Protein AF-A0A0F8VZB0-F1 (afdb_monomer_lite)

Radius of gyration: 12.12 Å; chains: 1; bounding box: 31×19×29 Å

Structure (mmCIF, N/CA/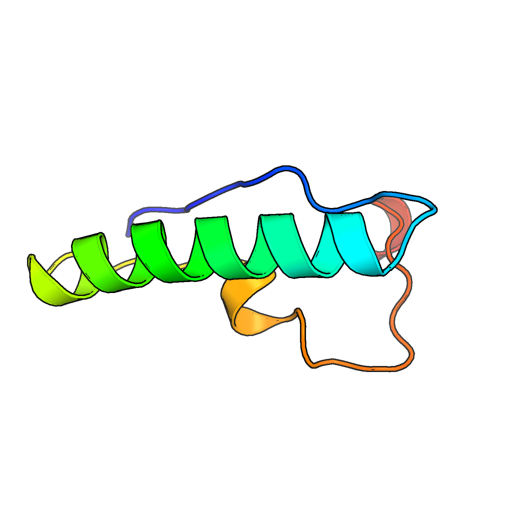C/O backbone):
data_AF-A0A0F8VZB0-F1
#
_entry.id   AF-A0A0F8VZB0-F1
#
loop_
_atom_site.group_PDB
_atom_site.id
_atom_site.type_symbol
_atom_site.label_atom_id
_atom_site.label_alt_id
_atom_site.label_comp_id
_atom_site.label_asym_id
_atom_site.label_entity_id
_atom_site.label_seq_id
_atom_site.pdbx_PDB_ins_code
_atom_site.Cartn_x
_atom_site.Cartn_y
_atom_site.Cartn_z
_atom_site.occupancy
_atom_site.B_iso_or_equiv
_atom_site.auth_seq_id
_atom_site.auth_comp_id
_atom_site.auth_asym_id
_atom_site.auth_atom_id
_atom_site.pdbx_PDB_model_num
ATOM 1 N N . MET A 1 1 ? -2.336 -7.570 15.404 1.00 87.94 1 MET A N 1
ATOM 2 C CA . MET A 1 1 ? -1.678 -6.699 14.409 1.00 87.94 1 MET A CA 1
ATOM 3 C C . MET A 1 1 ? -1.974 -7.263 13.031 1.00 87.94 1 MET A C 1
ATOM 5 O O . MET A 1 1 ? -1.749 -8.450 12.833 1.00 87.94 1 MET A O 1
ATOM 9 N N . ILE A 1 2 ? -2.532 -6.464 12.123 1.00 97.38 2 ILE A N 1
ATOM 10 C CA . ILE A 1 2 ? -2.791 -6.875 10.737 1.00 97.38 2 ILE A CA 1
ATOM 11 C C . ILE A 1 2 ? -1.541 -6.574 9.913 1.00 97.38 2 ILE A C 1
ATOM 13 O O . ILE A 1 2 ? -1.073 -5.438 9.903 1.00 97.38 2 ILE A O 1
ATOM 17 N N . TYR A 1 3 ? -1.010 -7.579 9.222 1.00 97.12 3 TYR A N 1
ATOM 18 C CA . TYR A 1 3 ? 0.095 -7.406 8.286 1.00 97.12 3 TYR A CA 1
ATOM 19 C C . TYR A 1 3 ? -0.452 -7.278 6.863 1.00 97.12 3 TYR A C 1
ATOM 21 O O . TYR A 1 3 ? -1.032 -8.223 6.329 1.00 97.12 3 TYR A O 1
ATOM 29 N N . VAL A 1 4 ? -0.286 -6.107 6.249 1.00 97.12 4 VAL A N 1
ATOM 30 C CA . VAL A 1 4 ? -0.737 -5.838 4.878 1.00 97.12 4 VAL A CA 1
ATOM 31 C C . VAL A 1 4 ? 0.421 -6.057 3.917 1.00 97.12 4 VAL A C 1
ATOM 33 O O . VAL A 1 4 ? 1.302 -5.201 3.772 1.00 97.12 4 VAL A O 1
ATOM 36 N N . SER A 1 5 ? 0.390 -7.198 3.235 1.00 94.75 5 SER A N 1
ATOM 37 C CA . SER A 1 5 ? 1.262 -7.485 2.103 1.00 94.75 5 SER A CA 1
ATOM 38 C C . SER A 1 5 ? 0.683 -6.905 0.810 1.00 94.75 5 SER A C 1
ATOM 40 O O . SER A 1 5 ? -0.529 -6.831 0.612 1.00 94.75 5 SER A O 1
ATOM 42 N N . SER A 1 6 ? 1.565 -6.467 -0.085 1.00 93.31 6 SER A N 1
ATOM 43 C CA . SER A 1 6 ? 1.204 -6.070 -1.446 1.00 93.31 6 SER A CA 1
ATOM 44 C C . SER A 1 6 ? 2.362 -6.383 -2.392 1.00 93.31 6 SER A C 1
ATOM 46 O O . SER A 1 6 ? 3.521 -6.338 -1.965 1.00 93.31 6 SER A O 1
ATOM 48 N N . PRO A 1 7 ? 2.086 -6.715 -3.665 1.00 92.75 7 PRO A N 1
ATOM 49 C CA . PRO A 1 7 ? 3.138 -6.775 -4.665 1.00 92.75 7 PRO A CA 1
ATOM 50 C C . PRO A 1 7 ? 3.772 -5.390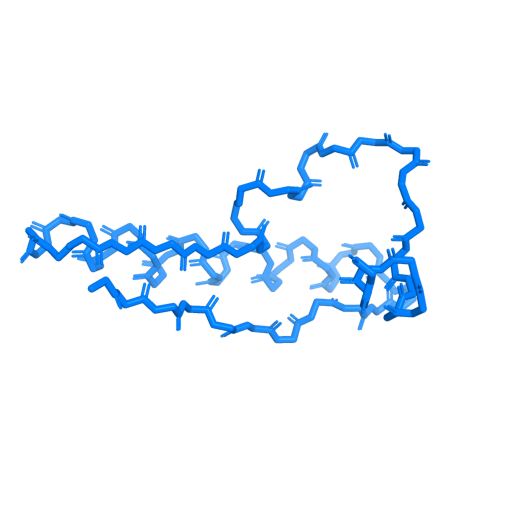 -4.799 1.00 92.75 7 PRO A C 1
ATOM 52 O O . PRO A 1 7 ? 3.074 -4.378 -4.837 1.00 92.75 7 PRO A O 1
ATOM 55 N N . TYR A 1 8 ? 5.098 -5.350 -4.895 1.00 91.00 8 TYR A N 1
ATOM 56 C CA . TYR A 1 8 ? 5.840 -4.099 -5.020 1.00 91.00 8 TYR A CA 1
ATOM 57 C C . TYR A 1 8 ? 6.706 -4.087 -6.271 1.00 91.00 8 TYR A C 1
ATOM 59 O O . TYR A 1 8 ? 6.472 -3.270 -7.157 1.00 91.00 8 TYR A O 1
ATOM 67 N N . SER A 1 9 ? 7.640 -5.032 -6.381 1.00 89.56 9 SER A N 1
ATOM 68 C CA . SER A 1 9 ? 8.674 -5.063 -7.417 1.00 89.56 9 SER A CA 1
ATOM 69 C C . SER A 1 9 ? 8.120 -4.987 -8.844 1.00 89.56 9 SER A C 1
ATOM 71 O O . SER A 1 9 ? 7.262 -5.774 -9.239 1.00 89.56 9 SER A O 1
ATOM 73 N N . ASP A 1 10 ? 8.632 -4.027 -9.612 1.00 92.19 10 ASP A N 1
ATOM 74 C CA . ASP A 1 10 ? 8.350 -3.830 -11.035 1.00 92.19 10 ASP A CA 1
ATOM 75 C C . ASP A 1 10 ? 9.517 -3.058 -11.674 1.00 92.19 10 ASP A C 1
ATOM 77 O O . ASP A 1 10 ? 10.059 -2.158 -11.012 1.00 92.19 10 ASP A O 1
ATOM 81 N N . PRO A 1 11 ? 9.912 -3.357 -12.927 1.00 91.25 11 PRO A N 1
ATOM 82 C CA . PRO A 1 11 ? 10.909 -2.554 -13.637 1.00 91.25 11 PRO A CA 1
ATOM 83 C C . PRO A 1 11 ? 10.472 -1.090 -13.795 1.00 91.25 11 PRO A C 1
ATOM 85 O O . PRO A 1 11 ? 11.305 -0.185 -13.711 1.00 91.25 11 PRO A O 1
ATOM 88 N N . HIS A 1 12 ? 9.172 -0.823 -13.943 1.00 94.75 12 HIS A N 1
ATOM 89 C CA . HIS A 1 12 ? 8.671 0.530 -14.149 1.00 94.75 12 HIS A CA 1
ATOM 90 C C . HIS A 1 12 ? 8.429 1.236 -12.813 1.00 94.75 12 HIS A C 1
ATOM 92 O O . HIS A 1 12 ? 7.635 0.801 -11.975 1.00 94.75 12 HIS A O 1
ATOM 98 N N . ILE A 1 13 ? 9.078 2.386 -12.620 1.00 91.00 13 ILE A N 1
ATOM 99 C CA . ILE A 1 13 ? 8.899 3.204 -11.411 1.00 91.00 13 ILE A CA 1
ATOM 100 C C . ILE A 1 13 ? 7.445 3.668 -11.234 1.00 91.00 13 ILE A C 1
ATOM 102 O O . ILE A 1 13 ? 6.939 3.676 -10.114 1.00 91.00 13 ILE A O 1
ATOM 106 N N . ALA A 1 14 ? 6.745 3.961 -12.335 1.00 95.94 14 ALA A N 1
ATOM 107 C CA . ALA A 1 14 ? 5.338 4.354 -12.315 1.00 95.94 14 ALA A CA 1
ATOM 108 C C . ALA A 1 14 ? 4.439 3.256 -11.720 1.00 95.94 14 ALA A C 1
ATOM 110 O O . ALA A 1 14 ? 3.565 3.549 -10.906 1.00 95.94 14 ALA A O 1
ATOM 111 N N . VAL A 1 15 ? 4.699 1.986 -12.054 1.00 95.88 15 VAL A N 1
ATOM 112 C CA . VAL A 1 15 ? 3.934 0.846 -11.527 1.00 95.88 15 VAL A CA 1
ATOM 113 C C . VAL A 1 15 ? 4.201 0.657 -10.033 1.00 95.88 15 VAL A C 1
ATOM 115 O O . VAL A 1 15 ? 3.262 0.454 -9.261 1.00 95.88 15 VAL A O 1
ATOM 118 N N . ARG A 1 16 ? 5.460 0.789 -9.594 1.00 93.12 16 ARG A N 1
ATOM 119 C CA . ARG A 1 16 ? 5.813 0.759 -8.161 1.00 93.12 16 ARG A CA 1
ATOM 120 C C . ARG A 1 16 ?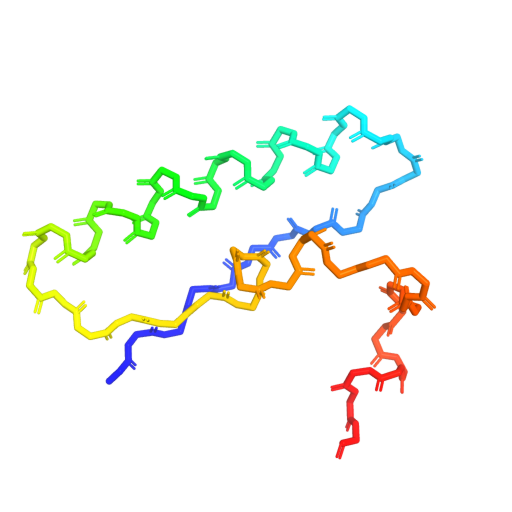 5.102 1.861 -7.380 1.00 93.12 16 ARG A C 1
ATOM 122 O O . ARG A 1 16 ? 4.538 1.585 -6.323 1.00 93.12 16 ARG A O 1
ATOM 129 N N . HIS A 1 17 ? 5.082 3.077 -7.919 1.00 94.75 17 HIS A N 1
ATOM 130 C CA . HIS A 1 17 ? 4.404 4.210 -7.296 1.00 94.75 17 HIS A CA 1
ATOM 131 C C . HIS A 1 17 ? 2.884 3.992 -7.218 1.00 94.75 17 HIS A C 1
ATOM 133 O O . HIS A 1 17 ? 2.286 4.173 -6.160 1.00 94.75 17 HIS A O 1
ATOM 139 N N . GLN A 1 18 ? 2.255 3.503 -8.291 1.00 97.44 18 GLN A N 1
ATOM 140 C CA . GLN A 1 18 ? 0.827 3.169 -8.287 1.00 97.44 18 GLN A CA 1
ATOM 141 C C . GLN A 1 18 ? 0.484 2.100 -7.235 1.00 97.44 18 GLN A C 1
ATOM 143 O O . GLN A 1 18 ? -0.502 2.240 -6.508 1.00 97.44 18 GLN A O 1
ATOM 148 N N . ARG A 1 19 ? 1.297 1.042 -7.125 1.00 96.62 19 ARG A N 1
ATOM 149 C CA . ARG A 1 19 ? 1.113 -0.019 -6.118 1.00 96.62 19 ARG A CA 1
ATOM 150 C C . ARG A 1 19 ? 1.287 0.509 -4.696 1.00 96.62 19 ARG A C 1
ATOM 152 O O . ARG A 1 19 ? 0.475 0.185 -3.833 1.00 96.62 19 ARG A O 1
ATOM 159 N N . PHE A 1 20 ? 2.285 1.363 -4.469 1.00 96.44 20 PHE A N 1
ATOM 160 C CA . PHE A 1 20 ? 2.468 2.054 -3.193 1.00 96.44 20 PHE A CA 1
ATOM 161 C C . PHE A 1 20 ? 1.224 2.867 -2.809 1.00 96.44 20 PHE A C 1
ATOM 163 O O . PHE A 1 20 ? 0.701 2.690 -1.711 1.00 96.44 20 PHE A O 1
ATOM 170 N N . LEU A 1 21 ? 0.678 3.676 -3.724 1.00 97.94 21 LEU A N 1
ATOM 171 C CA . LEU A 1 21 ? -0.539 4.456 -3.464 1.00 97.94 21 LEU A CA 1
ATOM 172 C C . LEU A 1 21 ? -1.746 3.565 -3.126 1.00 97.94 21 LEU A C 1
ATOM 174 O O . LEU A 1 21 ? -2.520 3.883 -2.219 1.00 97.94 21 LEU A O 1
ATOM 178 N N . ALA A 1 22 ? -1.896 2.427 -3.809 1.00 98.06 22 ALA A N 1
ATOM 179 C CA . ALA A 1 22 ? -2.944 1.456 -3.499 1.00 98.06 22 ALA A CA 1
ATOM 180 C C . ALA A 1 22 ? -2.773 0.851 -2.091 1.00 98.06 22 ALA A C 1
ATOM 182 O O . ALA A 1 22 ? -3.747 0.760 -1.337 1.00 98.06 22 ALA A O 1
ATOM 183 N N . ALA A 1 23 ? -1.540 0.503 -1.706 1.00 98.00 23 ALA A N 1
ATOM 184 C CA . ALA A 1 23 ? -1.223 0.010 -0.367 1.00 98.00 23 ALA A CA 1
ATOM 185 C C . ALA A 1 23 ? -1.479 1.073 0.716 1.00 98.00 23 ALA A C 1
ATOM 187 O O . ALA A 1 23 ? -2.056 0.751 1.759 1.00 98.00 23 ALA A O 1
ATOM 188 N N . CYS A 1 24 ? -1.137 2.341 0.454 1.00 98.12 24 CYS A N 1
ATOM 189 C CA . CYS A 1 24 ? -1.440 3.471 1.335 1.00 98.12 24 CYS A CA 1
ATOM 190 C C . CYS A 1 24 ? -2.943 3.612 1.566 1.00 98.12 24 CYS A C 1
ATOM 192 O O . CYS A 1 24 ? -3.370 3.686 2.714 1.00 98.12 24 CYS A O 1
ATOM 194 N N . LYS A 1 25 ? -3.753 3.582 0.498 1.00 98.50 25 LYS A N 1
ATOM 195 C CA . LYS A 1 25 ? -5.217 3.698 0.592 1.00 98.50 25 LYS A CA 1
ATOM 196 C C . LYS A 1 25 ? -5.837 2.599 1.458 1.00 98.50 25 LYS A C 1
ATOM 198 O O . LYS A 1 25 ? -6.736 2.868 2.250 1.00 98.50 25 LYS A O 1
ATOM 203 N N . TYR A 1 26 ? -5.391 1.355 1.296 1.00 98.31 26 TYR A N 1
ATOM 204 C CA . TYR A 1 26 ? -5.918 0.244 2.090 1.00 98.31 26 TYR A CA 1
ATOM 205 C C . TYR A 1 26 ? -5.451 0.310 3.549 1.00 98.31 26 TYR A C 1
ATOM 207 O O . TYR A 1 26 ? -6.251 0.145 4.469 1.00 98.31 26 TYR A O 1
ATOM 215 N N . THR A 1 27 ? -4.169 0.611 3.763 1.00 98.25 27 THR A N 1
ATOM 216 C CA . THR A 1 27 ? -3.580 0.722 5.103 1.00 98.25 27 THR A CA 1
ATOM 217 C C . THR A 1 27 ? -4.218 1.863 5.894 1.00 98.25 27 THR A C 1
ATOM 219 O O . THR A 1 27 ? -4.602 1.653 7.042 1.00 98.25 27 THR A O 1
ATOM 222 N N . SER A 1 28 ? -4.413 3.037 5.283 1.00 98.06 28 SER A N 1
ATOM 223 C CA . SER A 1 28 ? -5.040 4.185 5.947 1.00 98.06 28 SER A CA 1
ATOM 224 C C . SER A 1 28 ? -6.495 3.915 6.320 1.00 98.06 28 SER A C 1
ATOM 226 O O . SER A 1 28 ? -6.920 4.306 7.403 1.00 98.06 28 SER A O 1
ATOM 228 N N . ARG A 1 29 ? -7.241 3.181 5.483 1.00 98.56 29 ARG A N 1
ATOM 229 C CA . ARG A 1 29 ? -8.596 2.728 5.819 1.00 98.56 29 ARG A CA 1
ATOM 230 C C . ARG A 1 29 ? -8.600 1.845 7.068 1.00 98.56 29 ARG A C 1
ATOM 232 O O . ARG A 1 29 ? -9.374 2.097 7.980 1.00 98.56 29 ARG A O 1
ATOM 239 N N . LEU A 1 30 ? -7.712 0.851 7.138 1.00 98.25 30 LEU A N 1
ATOM 240 C CA . LEU A 1 30 ? -7.611 -0.014 8.319 1.00 98.25 30 LEU A CA 1
ATOM 241 C C . LEU A 1 30 ? -7.218 0.769 9.580 1.00 98.25 30 LEU A C 1
ATOM 243 O O . LEU A 1 30 ? -7.772 0.512 10.647 1.00 98.25 30 LEU A O 1
ATOM 247 N N . MET A 1 31 ? -6.298 1.730 9.457 1.00 97.94 31 MET A N 1
ATOM 248 C CA . MET A 1 31 ? -5.929 2.621 10.562 1.00 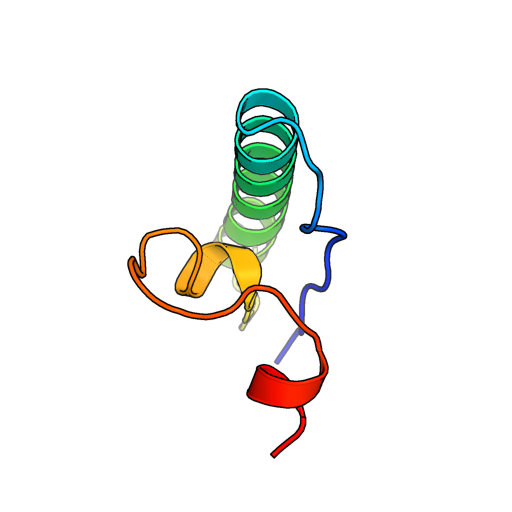97.94 31 MET A CA 1
ATOM 249 C C . MET A 1 31 ? -7.124 3.460 11.031 1.00 97.94 31 MET A C 1
ATOM 251 O O . MET A 1 31 ? -7.365 3.546 12.233 1.00 97.94 31 MET A O 1
ATOM 255 N N . ALA A 1 32 ? -7.889 4.039 10.099 1.00 98.31 32 ALA A N 1
ATOM 256 C CA . ALA A 1 32 ? -9.084 4.824 10.408 1.00 98.31 32 ALA A CA 1
ATOM 257 C C . ALA A 1 32 ? -10.166 3.986 11.111 1.00 98.31 32 ALA A C 1
ATOM 259 O O . ALA A 1 32 ? -10.832 4.480 12.016 1.00 98.31 32 ALA A O 1
ATOM 260 N N . ASP A 1 33 ? -10.267 2.697 10.777 1.00 98.31 33 ASP A N 1
ATOM 261 C CA . ASP A 1 33 ? -11.151 1.728 11.440 1.00 98.31 33 ASP A CA 1
ATOM 262 C C . ASP A 1 33 ? -10.610 1.253 12.815 1.00 98.31 33 ASP A C 1
ATOM 264 O O . ASP A 1 33 ? -11.083 0.258 13.378 1.00 98.31 33 ASP A O 1
ATOM 268 N N . GLY A 1 34 ? -9.577 1.914 13.352 1.00 98.19 34 GLY A N 1
ATOM 269 C CA . GLY A 1 34 ? -8.966 1.616 14.650 1.00 98.19 34 GLY A CA 1
ATOM 270 C C . GLY A 1 34 ? -8.149 0.322 14.677 1.00 98.19 34 GLY A C 1
ATOM 271 O O . GLY A 1 34 ? -7.846 -0.200 15.754 1.00 98.19 34 GLY A O 1
ATOM 272 N N . LYS A 1 35 ? -7.803 -0.252 13.517 1.00 98.44 35 LYS A N 1
ATOM 273 C CA . LYS A 1 35 ? -7.021 -1.492 13.461 1.00 98.44 35 LYS A CA 1
ATOM 274 C C . LYS A 1 35 ? -5.535 -1.190 13.633 1.00 98.44 35 LYS A C 1
ATOM 276 O O . LYS A 1 35 ? -4.959 -0.385 12.910 1.00 98.44 35 LYS A O 1
ATOM 281 N N . ASN A 1 36 ? -4.887 -1.927 14.534 1.00 97.56 36 ASN A N 1
ATOM 282 C CA . ASN A 1 36 ? -3.428 -1.964 14.610 1.00 97.56 36 ASN A CA 1
ATOM 283 C C . ASN A 1 36 ? -2.873 -2.697 13.373 1.00 97.56 36 ASN A C 1
ATOM 285 O O . ASN A 1 36 ? -3.026 -3.923 13.263 1.00 97.56 36 ASN A O 1
ATOM 289 N N . VAL A 1 37 ? -2.264 -1.948 12.450 1.00 98.06 37 VAL A N 1
ATOM 290 C CA . VAL A 1 37 ? -1.822 -2.418 11.131 1.00 98.06 37 VAL A CA 1
ATOM 291 C C . VAL A 1 37 ? -0.361 -2.057 10.864 1.00 98.06 37 VAL A C 1
ATOM 293 O O . VAL A 1 37 ? 0.098 -0.971 11.209 1.00 98.06 37 VAL A O 1
ATOM 296 N N . PHE A 1 38 ? 0.349 -2.958 10.192 1.00 97.25 38 PHE A N 1
ATOM 297 C CA . PHE A 1 38 ? 1.683 -2.729 9.654 1.00 97.25 38 PHE A CA 1
ATOM 298 C C . PHE A 1 38 ? 1.703 -3.105 8.170 1.00 97.25 38 PHE A C 1
ATOM 300 O O . PHE A 1 38 ? 1.147 -4.129 7.772 1.00 97.25 38 PHE A O 1
ATOM 307 N N . SER A 1 39 ? 2.354 -2.289 7.342 1.00 97.31 39 SER A N 1
ATOM 308 C CA . SER A 1 39 ? 2.549 -2.578 5.918 1.00 97.31 39 SER A CA 1
ATOM 309 C C . SER A 1 39 ? 3.990 -2.267 5.521 1.00 97.31 39 SER A C 1
ATOM 311 O O . SER A 1 39 ? 4.348 -1.089 5.519 1.00 97.31 39 SER A O 1
ATOM 313 N N . PRO A 1 40 ? 4.813 -3.265 5.151 1.00 93.81 40 PRO A N 1
ATOM 314 C CA . PRO A 1 40 ? 6.212 -3.029 4.797 1.00 93.81 40 PRO A CA 1
ATOM 315 C C . PRO A 1 40 ? 6.357 -1.973 3.708 1.00 93.81 40 PRO A C 1
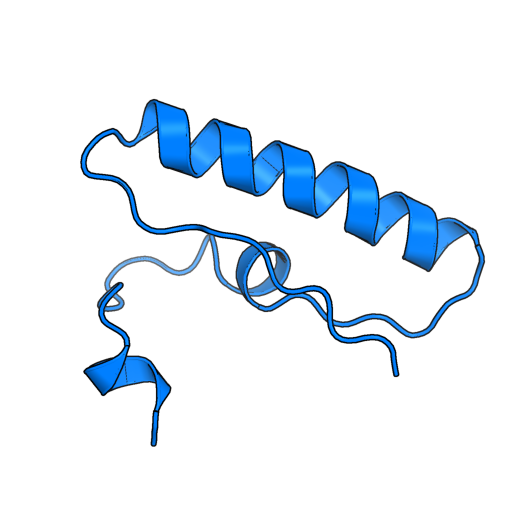ATOM 317 O O . PRO A 1 40 ? 7.106 -1.024 3.872 1.00 93.81 40 PRO A O 1
ATOM 320 N N . ILE A 1 41 ? 5.560 -2.082 2.641 1.00 94.31 41 ILE A N 1
ATOM 321 C CA . ILE A 1 41 ? 5.644 -1.171 1.498 1.00 94.31 41 ILE A CA 1
ATOM 322 C C . ILE A 1 41 ? 5.289 0.256 1.901 1.00 94.31 41 ILE A C 1
ATOM 324 O O . ILE A 1 41 ? 6.018 1.176 1.548 1.00 94.31 41 ILE A O 1
ATOM 328 N N . VAL A 1 42 ? 4.222 0.455 2.682 1.00 96.50 42 VAL A N 1
ATOM 329 C CA . VAL A 1 42 ? 3.865 1.801 3.152 1.00 96.50 42 VAL A CA 1
ATOM 330 C C . VAL A 1 42 ? 4.965 2.386 4.033 1.00 96.50 42 VAL A C 1
ATOM 332 O O . VAL A 1 42 ? 5.225 3.570 3.917 1.00 96.50 42 VAL A O 1
ATOM 335 N N . HIS A 1 43 ? 5.630 1.578 4.862 1.00 94.19 43 HIS A N 1
ATOM 336 C CA . HIS A 1 43 ? 6.619 2.058 5.835 1.00 94.19 43 HIS A CA 1
ATOM 337 C C . HIS A 1 43 ? 8.063 2.094 5.306 1.00 94.19 43 HIS A C 1
ATOM 339 O O . HIS A 1 43 ? 8.944 2.606 5.995 1.00 94.19 43 HIS A O 1
ATOM 345 N N . SER A 1 44 ? 8.332 1.552 4.113 1.00 91.19 44 SER A N 1
ATOM 346 C CA . SER A 1 44 ? 9.686 1.469 3.551 1.00 91.19 44 SER A CA 1
ATOM 347 C C . SER A 1 44 ? 9.835 2.069 2.151 1.00 91.19 44 SER A C 1
ATOM 349 O O . SER A 1 44 ? 10.966 2.200 1.690 1.00 91.19 44 SER A O 1
ATOM 351 N N . HIS A 1 45 ? 8.750 2.439 1.456 1.00 89.56 45 HIS A N 1
ATOM 352 C CA . HIS A 1 45 ? 8.814 2.918 0.064 1.00 89.56 45 HIS A CA 1
ATOM 353 C C . HIS A 1 45 ? 9.738 4.131 -0.137 1.00 89.56 45 HIS A C 1
ATOM 355 O O . HIS A 1 45 ? 10.390 4.229 -1.172 1.00 89.56 45 HIS A O 1
ATOM 361 N N . TRP A 1 46 ? 9.818 5.033 0.847 1.00 87.00 46 TRP A N 1
ATOM 362 C CA . TRP A 1 46 ? 10.668 6.231 0.802 1.00 87.00 46 TRP A CA 1
ATOM 363 C C . TRP A 1 46 ? 12.141 5.970 1.155 1.00 87.00 46 TRP A C 1
ATOM 365 O O . TRP A 1 46 ? 12.958 6.889 1.078 1.00 87.00 46 TRP A O 1
ATOM 375 N N . LEU A 1 47 ? 12.500 4.752 1.576 1.00 88.06 47 LEU A N 1
ATOM 376 C CA . LEU A 1 47 ? 13.884 4.406 1.887 1.00 88.06 47 LEU A CA 1
ATOM 377 C C . LEU A 1 47 ? 14.660 4.202 0.582 1.00 88.06 47 LEU A C 1
ATOM 379 O O . LEU A 1 47 ? 14.428 3.254 -0.167 1.00 88.06 47 LEU A O 1
ATOM 383 N N . ASN A 1 48 ? 15.599 5.105 0.318 1.00 80.94 48 ASN A N 1
ATOM 384 C CA . ASN A 1 48 ? 16.445 5.067 -0.869 1.00 80.94 48 ASN A CA 1
ATOM 385 C C . ASN A 1 48 ? 17.706 4.223 -0.631 1.00 80.94 48 ASN A C 1
ATOM 387 O O . ASN A 1 48 ? 18.200 4.126 0.489 1.00 80.94 48 ASN A O 1
ATOM 391 N N . GLY A 1 49 ? 18.252 3.638 -1.702 1.00 79.75 49 GLY A N 1
ATOM 392 C CA . GLY A 1 49 ? 19.523 2.900 -1.660 1.00 79.75 49 GLY A CA 1
ATOM 393 C C . GLY A 1 49 ? 19.433 1.459 -1.146 1.00 79.75 49 GLY A C 1
ATOM 394 O O . GLY A 1 49 ? 20.457 0.788 -1.060 1.00 79.75 49 GLY A O 1
ATOM 395 N N . LEU A 1 50 ? 18.230 0.959 -0.843 1.00 84.06 50 LEU A N 1
ATOM 396 C CA . LEU A 1 50 ? 18.028 -0.423 -0.407 1.00 84.06 50 LEU A CA 1
ATOM 397 C C . LEU A 1 50 ? 17.706 -1.357 -1.587 1.00 84.06 50 LEU A C 1
ATOM 399 O O . LEU A 1 50 ? 16.937 -0.980 -2.480 1.00 84.06 50 LEU A O 1
ATOM 403 N N . PRO A 1 51 ? 18.236 -2.594 -1.599 1.00 83.69 51 PRO A N 1
ATOM 404 C CA . PRO A 1 51 ? 17.855 -3.594 -2.591 1.00 83.69 51 PRO A CA 1
ATOM 405 C C . PRO A 1 51 ? 16.365 -3.953 -2.509 1.00 83.69 51 PRO A C 1
ATOM 407 O O . PRO A 1 51 ? 15.800 -4.133 -1.433 1.00 83.69 51 PRO A O 1
ATOM 410 N N . THR A 1 52 ? 15.720 -4.139 -3.661 1.00 77.44 52 THR A N 1
ATOM 411 C CA . THR A 1 52 ? 14.314 -4.586 -3.753 1.00 77.44 52 THR A CA 1
ATOM 412 C C . THR A 1 52 ? 14.166 -6.109 -3.808 1.00 77.44 52 THR A C 1
ATOM 414 O O . THR A 1 52 ? 13.065 -6.630 -3.988 1.00 77.44 52 THR A O 1
ATOM 417 N N . THR A 1 53 ? 15.274 -6.843 -3.702 1.00 82.31 53 THR A N 1
ATOM 418 C CA . THR A 1 53 ? 15.299 -8.298 -3.830 1.00 82.31 53 THR A CA 1
ATOM 419 C C . THR A 1 53 ? 14.947 -8.964 -2.507 1.00 82.31 53 THR A C 1
ATOM 421 O O . THR A 1 53 ? 15.426 -8.561 -1.450 1.00 82.31 53 THR A O 1
ATOM 424 N N . TRP A 1 54 ? 14.161 -10.042 -2.567 1.00 79.81 54 TRP A N 1
ATOM 425 C CA . TRP A 1 54 ? 13.776 -10.811 -1.377 1.00 79.81 54 TRP A CA 1
ATOM 426 C C . TRP A 1 54 ? 14.980 -11.243 -0.530 1.00 79.81 54 TRP A C 1
ATOM 428 O O . TRP A 1 54 ? 14.927 -11.175 0.689 1.00 79.81 54 TRP A O 1
ATOM 438 N N . ARG A 1 55 ? 16.103 -11.597 -1.171 1.00 86.12 55 ARG A N 1
ATOM 439 C CA . ARG A 1 55 ? 17.336 -12.022 -0.489 1.00 86.12 55 ARG A CA 1
ATOM 440 C C . ARG A 1 55 ? 17.855 -11.009 0.539 1.00 86.12 55 ARG A C 1
ATOM 442 O O . ARG A 1 55 ? 18.433 -11.427 1.533 1.00 86.12 55 ARG A O 1
ATOM 449 N N . PHE A 1 56 ? 17.675 -9.709 0.302 1.00 84.88 56 PHE A N 1
ATOM 450 C CA . PHE A 1 56 ? 18.066 -8.678 1.265 1.00 84.88 56 PHE A CA 1
ATOM 451 C C . PHE A 1 56 ? 17.129 -8.650 2.485 1.00 84.88 56 PHE A C 1
ATOM 453 O O . PHE A 1 56 ? 17.599 -8.493 3.603 1.00 84.88 56 PHE A O 1
ATOM 460 N N . TRP A 1 57 ? 15.827 -8.859 2.272 1.00 79.19 57 TRP A N 1
ATOM 461 C CA . TRP A 1 57 ? 14.770 -8.726 3.285 1.00 79.19 57 TRP A CA 1
ATOM 462 C C . TRP A 1 57 ? 14.452 -10.011 4.069 1.00 79.19 57 TRP A C 1
ATOM 464 O O . TRP A 1 57 ? 13.623 -9.972 4.971 1.00 79.19 57 TRP A O 1
ATOM 474 N N . ALA A 1 58 ? 15.052 -11.147 3.707 1.00 82.38 58 ALA A N 1
ATOM 475 C CA . ALA A 1 58 ? 14.760 -12.459 4.292 1.00 82.38 58 ALA A CA 1
ATOM 476 C C . ALA A 1 58 ? 15.614 -12.826 5.527 1.00 82.38 58 ALA A C 1
ATOM 478 O O . ALA A 1 58 ? 15.466 -13.940 6.029 1.00 82.38 58 ALA A O 1
ATOM 479 N N . ASN A 1 59 ? 16.514 -11.939 5.973 1.00 63.09 59 ASN A N 1
ATOM 480 C CA . ASN A 1 59 ? 17.359 -12.116 7.166 1.00 63.09 59 ASN A CA 1
ATOM 481 C C . ASN A 1 59 ? 16.855 -11.245 8.317 1.00 63.09 59 ASN A C 1
ATOM 483 O O . ASN A 1 59 ? 17.128 -11.620 9.476 1.00 6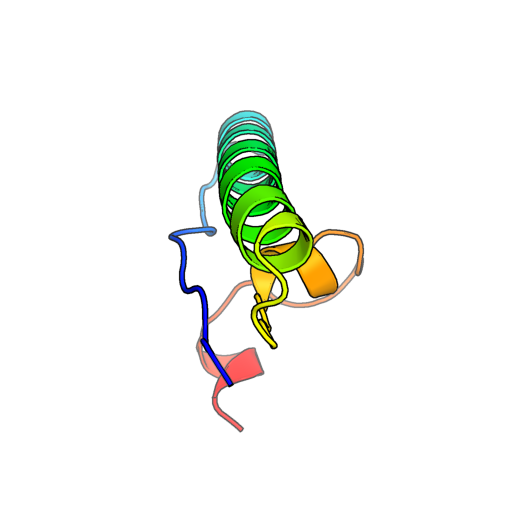3.09 59 ASN A O 1
#

pLDDT: mean 92.24, std 7.19, range [63.09, 98.56]

Sequence (59 aa):
MIYVSSPYSDPHIAVRHQRFLAACKYTSRLMADGKNVFSPIVHSHWLNGLPTTWRFWAN

Foldseek 3Di:
DAEDDWDADDPDPVVNVVRLVVSVVVQVVCVVVVHPYDYCSVVCVPPPPDDPDVVRVVD

Organism: NCBI:txid412755

Secondary structure (DSSP, 8-state):
-EE-------SSHHHHHHHHHHHHHHHHHHHHTT--EE-HHHHHTT--S---SHHHHT-